Protein AF-A0A376UFN3-F1 (afdb_monomer_lite)

Sequence (82 aa):
MKNDVISPEFDENGRPLRRIRSFVRRQGRLTKGQEHALENYWPVMGVEFSEDMLDFPALFGREAPVTLEIGFGMGGVAGGNG

Radius of gyration: 20.21 Å; chains: 1; bounding box: 49×44×37 Å

Foldseek 3Di:
DPPPPDDFDADPVRHTDDDDDDDDPP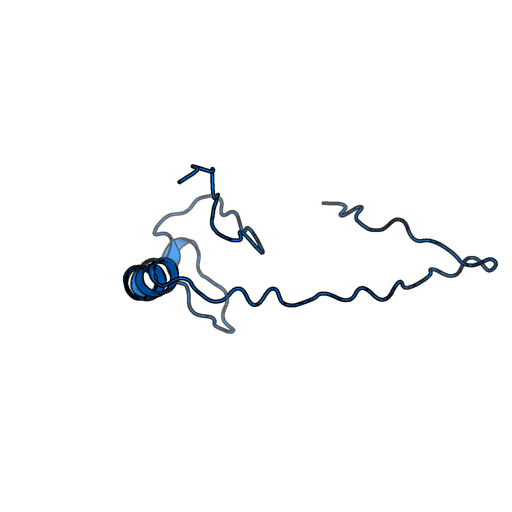PDPDDPVNVVCCVPCCVPPNDDDDPDDDDPCVNVVHDDDDDDDDCCDPVDPPDDDD

Organism: Escherichia coli (NCBI:txid562)

pLDDT: mean 77.73, std 20.11, range [33.28, 98.19]

Structure (mmCIF, N/CA/C/O backbone):
data_AF-A0A376UFN3-F1
#
_entry.id   AF-A0A376UFN3-F1
#
loop_
_atom_site.group_PDB
_atom_site.id
_atom_site.type_symbol
_atom_site.label_atom_id
_atom_site.label_alt_id
_atom_site.label_comp_id
_atom_site.label_asym_id
_atom_site.label_entity_id
_atom_site.label_seq_id
_atom_site.pdbx_PDB_ins_code
_atom_site.Cartn_x
_atom_site.Cartn_y
_atom_site.Cartn_z
_atom_site.occupancy
_atom_site.B_iso_or_equiv
_atom_site.auth_seq_id
_atom_site.auth_comp_id
_atom_site.auth_asym_id
_atom_site.auth_atom_id
_atom_site.pdbx_PDB_model_num
ATOM 1 N N . MET A 1 1 ? 4.321 -14.510 -18.030 1.00 36.88 1 MET A N 1
ATOM 2 C CA . MET A 1 1 ? 4.722 -13.313 -18.800 1.00 36.88 1 MET A CA 1
ATOM 3 C C . MET A 1 1 ? 6.216 -13.392 -19.061 1.00 36.88 1 MET A C 1
ATOM 5 O O . MET A 1 1 ? 6.978 -13.469 -18.106 1.00 36.88 1 MET A O 1
ATOM 9 N N . LYS A 1 2 ? 6.629 -13.475 -20.331 1.00 33.28 2 LYS A N 1
ATOM 10 C CA . LYS A 1 2 ? 8.043 -13.379 -20.713 1.00 33.28 2 LYS A CA 1
ATOM 11 C C . LYS A 1 2 ? 8.450 -11.913 -20.563 1.00 33.28 2 LYS A C 1
ATOM 13 O O . LYS A 1 2 ? 7.986 -11.072 -21.324 1.00 33.28 2 LYS A O 1
ATOM 18 N N . ASN A 1 3 ? 9.221 -11.604 -19.526 1.00 39.78 3 ASN A N 1
ATOM 19 C CA . ASN A 1 3 ? 9.816 -10.284 -19.343 1.00 39.78 3 ASN A CA 1
ATOM 20 C C . ASN A 1 3 ? 11.041 -10.175 -20.261 1.00 39.78 3 ASN A C 1
ATOM 22 O O . ASN A 1 3 ? 12.165 -10.389 -19.810 1.00 39.78 3 ASN A O 1
ATOM 26 N N . ASP A 1 4 ? 10.833 -9.842 -21.536 1.00 49.59 4 ASP A N 1
ATOM 27 C CA . ASP A 1 4 ? 11.914 -9.552 -22.494 1.00 49.59 4 ASP A CA 1
ATOM 28 C C . ASP A 1 4 ? 12.534 -8.163 -22.233 1.00 49.59 4 ASP A C 1
ATOM 30 O O . ASP A 1 4 ? 12.584 -7.290 -23.093 1.00 49.59 4 ASP A O 1
ATOM 34 N N . VAL A 1 5 ? 13.017 -7.928 -21.008 1.00 53.25 5 VAL A N 1
ATOM 35 C CA . VAL A 1 5 ? 13.729 -6.689 -20.620 1.00 53.25 5 VAL A CA 1
ATOM 36 C C . VAL A 1 5 ? 15.257 -6.858 -20.765 1.00 53.25 5 VAL A C 1
ATOM 38 O O . VAL A 1 5 ? 16.052 -5.997 -20.366 1.00 53.25 5 VAL A O 1
ATOM 41 N N . ILE A 1 6 ? 15.705 -8.003 -21.291 1.00 55.19 6 ILE A N 1
ATOM 42 C CA . ILE A 1 6 ? 17.115 -8.392 -21.351 1.00 55.19 6 ILE A CA 1
ATOM 43 C C . ILE A 1 6 ? 17.377 -9.167 -22.646 1.00 55.19 6 ILE A C 1
ATOM 45 O O . ILE A 1 6 ? 17.168 -10.374 -22.693 1.00 55.19 6 ILE A O 1
ATOM 49 N N . SER A 1 7 ? 17.897 -8.493 -23.670 1.00 60.53 7 SER A N 1
ATOM 50 C CA . SER A 1 7 ? 18.688 -9.184 -24.691 1.00 60.53 7 SER A CA 1
ATOM 51 C C . SER A 1 7 ? 20.080 -9.430 -24.096 1.00 60.53 7 SER A C 1
ATOM 53 O O . SER A 1 7 ? 20.740 -8.458 -23.718 1.00 60.53 7 SER A O 1
ATOM 55 N N . PRO A 1 8 ? 20.522 -10.686 -23.916 1.00 65.56 8 PRO A N 1
ATOM 56 C CA . PRO A 1 8 ? 21.867 -10.967 -23.441 1.00 65.56 8 PRO A CA 1
ATOM 57 C C . PRO A 1 8 ? 22.879 -10.613 -24.536 1.00 65.56 8 PRO A C 1
ATOM 59 O O . PRO A 1 8 ? 22.813 -11.133 -25.647 1.00 65.56 8 PRO A O 1
ATOM 62 N N . GLU A 1 9 ? 23.805 -9.713 -24.217 1.00 70.94 9 GLU A N 1
ATOM 63 C CA . GLU A 1 9 ? 25.015 -9.501 -25.009 1.00 70.94 9 GLU A CA 1
ATOM 64 C C . GLU A 1 9 ? 26.047 -10.550 -24.584 1.00 70.94 9 GLU A C 1
ATOM 66 O O . GLU A 1 9 ? 26.188 -10.841 -23.392 1.00 70.94 9 GLU A O 1
ATOM 71 N N . PHE A 1 10 ? 26.740 -11.144 -25.551 1.00 79.38 10 PHE A N 1
ATOM 72 C CA . PHE A 1 10 ? 27.738 -12.183 -25.315 1.00 79.38 10 PHE A 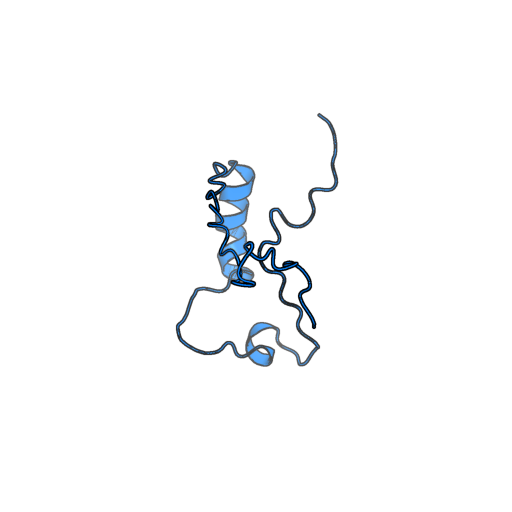CA 1
ATOM 73 C C . PHE A 1 10 ? 29.132 -11.647 -25.640 1.00 79.38 10 PHE A C 1
ATOM 75 O O . PHE A 1 10 ? 29.281 -10.835 -26.554 1.00 79.38 10 PHE A O 1
ATOM 82 N N . ASP A 1 11 ? 30.146 -12.091 -24.899 1.00 78.62 11 ASP A N 1
ATOM 83 C CA . ASP A 1 11 ? 31.536 -11.863 -25.293 1.00 78.62 11 ASP A CA 1
ATOM 84 C C . ASP A 1 11 ? 31.916 -12.712 -26.524 1.00 78.62 11 ASP A C 1
ATOM 86 O O . ASP A 1 11 ? 31.149 -13.556 -26.993 1.00 78.62 11 ASP A O 1
ATOM 90 N N . GLU A 1 12 ? 33.123 -12.504 -27.052 1.00 80.12 12 GLU A N 1
ATOM 91 C CA . GLU A 1 12 ? 33.675 -13.259 -28.191 1.00 80.12 12 GLU A CA 1
ATOM 92 C C . GLU A 1 12 ? 33.743 -14.784 -27.964 1.00 80.12 12 GLU A C 1
ATOM 94 O O . GLU A 1 12 ? 33.837 -15.551 -28.919 1.00 80.12 12 GLU A O 1
ATOM 99 N N . ASN A 1 13 ? 33.639 -15.229 -26.707 1.00 82.44 13 ASN A N 1
ATOM 100 C CA . ASN A 1 13 ? 33.631 -16.630 -26.296 1.00 82.44 13 ASN A CA 1
ATOM 101 C C . ASN A 1 13 ? 32.210 -17.147 -25.995 1.00 82.44 13 ASN A C 1
ATOM 103 O O . ASN A 1 13 ? 32.057 -18.239 -25.442 1.00 82.44 13 ASN A O 1
ATOM 107 N N . GLY A 1 14 ? 31.166 -16.375 -26.321 1.00 77.88 14 GLY A N 1
ATOM 108 C CA . GLY A 1 14 ? 29.769 -16.755 -26.117 1.00 77.88 14 GLY A CA 1
ATOM 109 C C . GLY A 1 14 ? 29.320 -16.721 -24.655 1.00 77.88 14 GLY A C 1
ATOM 110 O O . GLY A 1 14 ? 28.332 -17.369 -24.306 1.00 77.88 14 GLY A O 1
ATOM 111 N N . ARG A 1 15 ? 30.021 -15.998 -23.772 1.00 81.25 15 ARG A N 1
ATOM 112 C CA . ARG A 1 15 ? 29.649 -15.877 -22.355 1.00 81.25 15 ARG A CA 1
ATOM 113 C C . ARG A 1 15 ? 28.744 -14.663 -22.147 1.00 81.25 15 ARG A C 1
ATOM 115 O O . ARG A 1 15 ? 29.052 -13.586 -22.654 1.00 81.25 15 ARG A O 1
ATOM 122 N N . PRO A 1 16 ? 27.643 -14.794 -21.388 1.00 76.25 16 PRO A N 1
ATOM 123 C CA . PRO A 1 16 ? 26.711 -13.696 -21.171 1.00 76.25 16 PRO A CA 1
ATOM 124 C C . PRO A 1 16 ? 27.355 -12.578 -20.340 1.00 76.25 16 PRO A C 1
ATOM 126 O O . PRO A 1 16 ? 27.822 -12.800 -19.219 1.00 76.25 16 PRO A O 1
ATOM 129 N N . LEU A 1 17 ? 27.330 -11.354 -20.864 1.00 76.69 17 LEU A N 1
ATOM 130 C CA . LEU A 1 17 ? 27.811 -10.163 -20.175 1.00 76.69 17 LEU A CA 1
ATOM 131 C C . LEU A 1 17 ? 26.799 -9.740 -19.101 1.00 76.69 17 LEU A C 1
ATOM 133 O O . LEU A 1 17 ? 25.711 -9.231 -19.386 1.00 76.69 17 LEU A O 1
ATOM 137 N N . ARG A 1 18 ? 27.153 -9.911 -17.820 1.00 68.06 18 ARG A N 1
ATOM 138 C CA . ARG A 1 18 ? 26.347 -9.393 -16.704 1.00 68.06 18 ARG A CA 1
ATOM 139 C C . ARG A 1 18 ? 26.576 -7.889 -16.567 1.00 68.06 18 ARG A C 1
ATOM 141 O O . ARG A 1 18 ? 27.470 -7.448 -15.849 1.00 68.06 18 ARG A O 1
ATOM 148 N N . ARG A 1 19 ? 25.729 -7.080 -17.206 1.00 68.88 19 ARG A N 1
ATOM 149 C CA . ARG A 1 19 ? 25.757 -5.626 -17.004 1.00 68.88 19 ARG A CA 1
ATOM 150 C C . ARG A 1 19 ? 25.336 -5.289 -15.570 1.00 68.88 19 ARG A C 1
ATOM 152 O O . ARG A 1 19 ? 24.210 -5.587 -15.166 1.00 68.88 19 ARG A O 1
ATOM 159 N N . ILE A 1 20 ? 26.225 -4.659 -14.800 1.00 68.50 20 ILE A N 1
ATOM 160 C CA . ILE A 1 20 ? 25.882 -4.102 -13.485 1.00 68.50 20 ILE A CA 1
ATOM 161 C C . ILE A 1 20 ? 24.854 -2.986 -13.710 1.00 68.50 20 ILE A C 1
ATOM 163 O O . ILE A 1 20 ? 25.110 -2.035 -14.446 1.00 68.50 20 ILE A O 1
ATOM 167 N N . ARG A 1 21 ? 23.663 -3.126 -13.118 1.00 62.03 21 ARG A N 1
ATOM 168 C CA . ARG A 1 21 ? 22.599 -2.115 -13.169 1.00 62.03 21 ARG A CA 1
ATOM 169 C C . ARG A 1 21 ? 22.563 -1.384 -11.831 1.00 62.03 21 ARG A C 1
ATOM 171 O O . ARG A 1 21 ? 22.227 -1.986 -10.816 1.00 62.03 21 ARG A O 1
ATOM 178 N N . SER A 1 22 ? 22.906 -0.101 -11.839 1.00 59.06 22 SER A N 1
ATOM 179 C CA . SER A 1 22 ? 22.779 0.766 -10.667 1.00 59.06 22 SER A CA 1
ATOM 180 C C . SER A 1 22 ? 21.368 1.349 -10.619 1.00 59.06 22 SER A C 1
ATOM 182 O O . SER A 1 22 ? 20.960 2.058 -11.537 1.00 59.06 22 SER A O 1
ATOM 184 N N . PHE A 1 23 ? 20.621 1.058 -9.555 1.00 64.12 23 PHE A N 1
ATOM 185 C CA . PHE A 1 23 ? 19.339 1.699 -9.267 1.00 64.12 23 PHE A CA 1
ATOM 186 C C . PHE A 1 23 ? 19.567 2.798 -8.231 1.00 64.12 23 PHE A C 1
ATOM 188 O O . PHE A 1 23 ? 20.115 2.545 -7.160 1.00 64.12 23 PHE A O 1
ATOM 195 N N . VAL A 1 24 ? 19.163 4.025 -8.553 1.00 56.94 24 VAL A N 1
ATOM 196 C CA . VAL A 1 24 ? 19.244 5.162 -7.629 1.00 56.94 24 VAL A CA 1
ATOM 197 C C . VAL A 1 24 ? 17.903 5.301 -6.915 1.00 56.94 24 VAL A C 1
ATOM 199 O O . VAL A 1 24 ? 16.853 5.314 -7.560 1.00 56.94 24 VAL A O 1
ATOM 202 N N . ARG A 1 25 ? 17.921 5.435 -5.584 1.00 59.16 25 ARG A N 1
ATOM 203 C CA . ARG A 1 25 ? 16.722 5.795 -4.816 1.00 59.16 25 ARG A CA 1
ATOM 204 C C . ARG A 1 25 ? 16.317 7.217 -5.205 1.00 59.16 25 ARG A C 1
ATOM 206 O O . ARG A 1 25 ? 17.052 8.160 -4.926 1.00 59.16 25 ARG A O 1
ATOM 213 N N . ARG A 1 26 ? 15.143 7.395 -5.814 1.00 61.34 26 ARG A N 1
ATOM 214 C CA . ARG A 1 26 ? 14.531 8.725 -5.954 1.00 61.34 26 ARG A CA 1
ATOM 215 C C . ARG A 1 26 ? 13.953 9.131 -4.597 1.00 61.34 26 ARG A C 1
ATOM 217 O O . ARG A 1 26 ? 12.765 8.961 -4.360 1.00 61.34 26 ARG A O 1
ATOM 224 N N . GLN A 1 27 ? 14.790 9.619 -3.682 1.00 54.47 27 GLN A N 1
ATOM 225 C CA . GLN A 1 27 ? 14.298 10.319 -2.492 1.00 54.47 27 GLN A CA 1
ATOM 226 C C . GLN A 1 27 ? 13.757 11.687 -2.926 1.00 54.47 27 GLN A C 1
ATOM 228 O O . GLN A 1 27 ? 14.455 12.695 -2.883 1.00 54.47 27 GLN A O 1
ATOM 233 N N . GLY A 1 28 ? 12.513 11.712 -3.403 1.00 64.25 28 GLY A N 1
ATOM 234 C CA . GLY A 1 28 ? 11.744 12.949 -3.462 1.00 64.25 28 GLY A CA 1
ATOM 235 C C . GLY A 1 28 ? 11.404 13.371 -2.036 1.00 64.25 28 GLY A C 1
ATOM 236 O O . GLY A 1 28 ? 10.964 12.545 -1.238 1.00 64.25 28 GLY A O 1
ATOM 237 N N . ARG A 1 29 ? 11.639 14.639 -1.692 1.00 73.50 29 ARG A N 1
ATOM 238 C CA . ARG A 1 29 ? 11.160 15.199 -0.425 1.00 73.50 29 ARG A CA 1
ATOM 239 C C . ARG A 1 29 ? 9.632 15.247 -0.489 1.00 73.50 29 ARG A C 1
ATOM 241 O O . ARG A 1 29 ? 9.101 15.732 -1.487 1.00 73.50 29 ARG A O 1
ATOM 248 N N . LEU A 1 30 ? 8.952 14.742 0.542 1.00 79.56 30 LEU A N 1
ATOM 249 C CA . LEU A 1 30 ? 7.497 14.851 0.621 1.00 79.56 30 LEU A CA 1
ATOM 250 C C . LEU A 1 30 ? 7.107 16.331 0.577 1.00 79.56 30 LEU A C 1
ATOM 252 O O . LEU A 1 30 ? 7.692 17.164 1.276 1.00 79.56 30 LEU A O 1
ATOM 256 N N . THR A 1 31 ? 6.144 16.668 -0.274 1.00 85.88 31 THR A N 1
ATOM 257 C CA . THR A 1 31 ? 5.488 17.974 -0.200 1.00 85.88 31 THR A CA 1
ATOM 258 C C . THR A 1 31 ? 4.574 17.994 1.025 1.00 85.88 31 THR A C 1
ATOM 260 O O . THR A 1 31 ? 4.094 16.948 1.458 1.00 85.88 31 THR A O 1
ATOM 263 N N . LYS A 1 32 ? 4.263 19.180 1.565 1.00 86.94 32 LYS A N 1
ATOM 264 C CA . LYS A 1 32 ? 3.324 19.304 2.699 1.00 86.94 32 LYS A CA 1
ATOM 265 C C . LYS A 1 32 ? 1.966 18.646 2.423 1.00 86.94 32 LYS A C 1
ATOM 267 O O . LYS A 1 32 ? 1.358 18.084 3.322 1.00 86.94 32 LYS A O 1
ATOM 272 N N . GLY A 1 33 ? 1.496 18.706 1.173 1.00 86.81 33 GLY A N 1
ATOM 273 C CA . GLY A 1 33 ? 0.247 18.057 0.772 1.00 86.81 33 GLY A CA 1
ATOM 274 C C . GLY A 1 33 ? 0.332 16.531 0.821 1.00 86.81 33 GLY A C 1
ATOM 275 O O . GLY A 1 33 ? -0.618 15.886 1.245 1.00 86.81 33 GLY A O 1
ATOM 276 N N . GLN A 1 34 ? 1.475 15.953 0.437 1.00 87.19 34 GLN A N 1
ATOM 277 C CA . GLN A 1 34 ? 1.700 14.506 0.526 1.00 8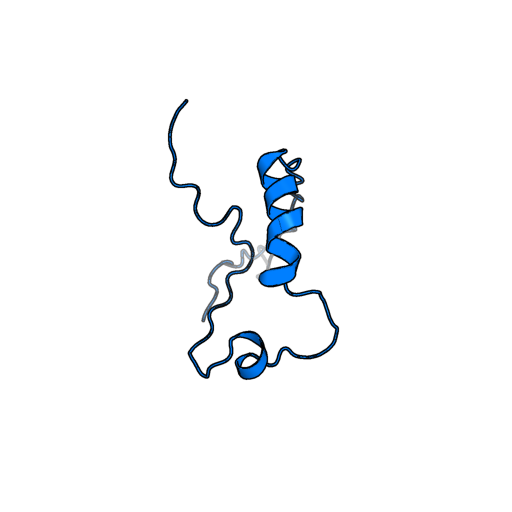7.19 34 GLN A CA 1
ATOM 278 C C . GLN A 1 34 ? 1.827 14.042 1.976 1.00 87.19 34 GLN A C 1
ATOM 280 O O . GLN A 1 34 ? 1.278 13.006 2.325 1.00 87.19 34 GLN A O 1
ATOM 285 N N . GLU A 1 35 ? 2.521 14.811 2.814 1.00 89.31 35 GLU A N 1
ATOM 286 C CA . GLU A 1 35 ? 2.632 14.544 4.251 1.00 89.31 35 GLU A CA 1
ATOM 287 C C . GLU A 1 35 ? 1.250 14.536 4.916 1.00 89.31 35 GLU A C 1
ATOM 289 O O . GLU A 1 35 ? 0.868 13.542 5.523 1.00 89.31 35 GLU A O 1
ATOM 294 N N . HIS A 1 36 ? 0.439 15.569 4.676 1.00 92.06 36 HIS A N 1
ATOM 295 C CA . HIS A 1 36 ? -0.923 15.633 5.205 1.00 92.06 36 HIS A CA 1
ATOM 296 C C . HIS A 1 36 ? -1.832 14.510 4.676 1.00 92.06 36 HIS A C 1
ATOM 298 O O . HIS A 1 36 ? -2.662 13.967 5.403 1.00 92.06 36 HIS A O 1
ATOM 304 N N . ALA A 1 37 ? -1.685 14.137 3.400 1.00 90.62 37 ALA A N 1
ATOM 305 C CA . ALA A 1 37 ? -2.423 13.014 2.832 1.00 90.62 37 ALA A CA 1
ATOM 306 C C . ALA A 1 37 ? -2.037 11.689 3.506 1.00 90.62 37 ALA A C 1
ATOM 308 O O . ALA A 1 37 ? -2.915 10.885 3.805 1.00 90.62 37 ALA A O 1
ATOM 309 N N . LEU A 1 38 ? -0.747 11.473 3.780 1.00 90.69 38 LEU A N 1
ATOM 310 C CA . LEU A 1 38 ? -0.294 10.304 4.528 1.00 90.69 38 LEU A CA 1
ATOM 311 C C . LEU A 1 38 ? -0.896 10.298 5.936 1.00 90.69 38 LEU A C 1
ATOM 313 O O . LEU A 1 38 ? -1.510 9.309 6.312 1.00 90.69 38 LEU A O 1
ATOM 317 N N . GLU A 1 39 ? -0.811 11.403 6.675 1.00 93.69 39 GLU A N 1
ATOM 318 C CA . GLU A 1 39 ? -1.359 11.499 8.036 1.00 93.69 39 GLU A CA 1
ATOM 319 C C . GLU A 1 39 ? -2.853 11.151 8.105 1.00 93.69 39 GLU A C 1
ATOM 321 O O . GLU A 1 39 ? -3.279 10.398 8.979 1.00 93.69 39 GLU A O 1
ATOM 326 N N . ASN A 1 40 ? -3.652 11.667 7.169 1.00 95.75 40 ASN A N 1
ATOM 327 C CA . ASN A 1 40 ? -5.105 11.508 7.221 1.00 95.75 40 ASN A CA 1
ATOM 328 C C . ASN A 1 40 ? -5.607 10.195 6.621 1.00 95.75 40 ASN A C 1
ATOM 330 O O . ASN A 1 40 ? -6.621 9.662 7.071 1.00 95.75 40 ASN A O 1
ATOM 334 N N . TYR A 1 41 ? -4.960 9.705 5.562 1.00 95.62 41 TYR A N 1
ATOM 335 C CA . TYR A 1 41 ? -5.504 8.613 4.756 1.00 95.62 41 TYR A CA 1
ATOM 336 C C . TYR A 1 41 ? -4.794 7.281 4.964 1.00 95.62 41 TYR A C 1
ATOM 338 O O . TYR A 1 41 ? -5.402 6.235 4.723 1.00 95.62 41 TYR A O 1
ATOM 346 N N . TRP A 1 42 ? -3.550 7.290 5.450 1.00 95.19 42 TRP A N 1
ATOM 347 C CA . TRP A 1 42 ? -2.840 6.059 5.788 1.00 95.19 42 TRP A CA 1
ATOM 348 C C . TRP A 1 42 ? -3.603 5.175 6.788 1.00 95.19 42 TRP A C 1
ATOM 350 O O . TRP A 1 42 ? -3.693 3.980 6.529 1.00 95.19 42 TRP A O 1
ATOM 360 N N . PRO A 1 43 ? -4.262 5.703 7.843 1.00 95.94 43 PRO A N 1
ATOM 361 C CA . PRO A 1 43 ? -4.995 4.860 8.793 1.00 95.94 43 PRO A CA 1
ATOM 362 C C . PRO A 1 43 ? -6.171 4.075 8.194 1.00 95.94 43 PRO A C 1
ATOM 364 O O . PRO A 1 43 ? -6.638 3.122 8.809 1.00 95.94 43 PRO A O 1
ATOM 367 N N . VAL A 1 44 ? -6.687 4.494 7.032 1.00 95.56 44 VAL A N 1
ATOM 368 C CA . VAL A 1 44 ? -7.883 3.898 6.411 1.00 95.56 44 VAL A CA 1
ATOM 369 C C . VAL A 1 44 ? -7.539 3.100 5.153 1.00 95.56 44 VAL A C 1
ATOM 371 O O . VAL A 1 44 ? -8.204 2.113 4.858 1.00 95.56 44 VAL A O 1
ATOM 374 N N . MET A 1 45 ? -6.524 3.525 4.395 1.00 94.88 45 MET A N 1
ATOM 375 C CA . MET A 1 45 ? -6.15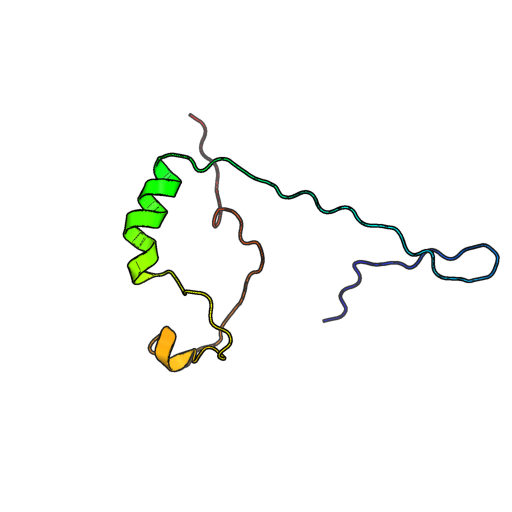7 2.915 3.108 1.00 94.88 45 MET A CA 1
ATOM 376 C C . MET A 1 45 ? -4.766 2.270 3.101 1.00 94.88 45 MET A C 1
ATOM 378 O O . MET A 1 45 ? -4.446 1.524 2.177 1.00 94.88 45 MET A O 1
ATOM 382 N N . GLY A 1 46 ? -3.924 2.584 4.085 1.00 94.75 46 GLY A N 1
ATOM 383 C CA . GLY A 1 46 ? -2.588 2.021 4.222 1.00 94.75 46 GLY A CA 1
ATOM 384 C C . GLY A 1 46 ? -2.639 0.573 4.692 1.00 94.75 46 GLY A C 1
ATOM 385 O O . GLY A 1 46 ? -3.503 0.180 5.473 1.00 94.75 46 GLY A O 1
ATOM 386 N N . VAL A 1 47 ? -1.685 -0.219 4.214 1.00 96.00 47 VAL A N 1
ATOM 387 C CA . VAL A 1 47 ? -1.461 -1.583 4.689 1.00 96.00 47 VAL A CA 1
ATOM 388 C C . VAL A 1 47 ? -0.048 -1.630 5.240 1.00 96.00 47 VAL A C 1
ATOM 390 O O . VAL A 1 47 ? 0.916 -1.407 4.504 1.00 96.00 47 VAL A O 1
ATOM 393 N N . GLU A 1 48 ? 0.061 -1.879 6.542 1.00 95.94 48 GLU A N 1
ATOM 394 C CA . GLU A 1 48 ? 1.350 -2.037 7.204 1.00 95.94 48 GLU A CA 1
ATOM 395 C C . GLU A 1 48 ? 2.056 -3.303 6.725 1.00 95.94 48 GLU A C 1
ATOM 397 O O . GLU A 1 48 ? 1.434 -4.305 6.364 1.00 95.94 48 GLU A O 1
ATOM 402 N N . PHE A 1 49 ? 3.383 -3.257 6.735 1.00 95.31 49 PHE A N 1
ATOM 403 C CA . PHE A 1 49 ? 4.180 -4.426 6.404 1.00 95.31 49 PHE A CA 1
ATOM 404 C C . PHE A 1 49 ? 4.053 -5.501 7.496 1.00 95.31 49 PHE A C 1
ATOM 406 O O . PHE A 1 49 ? 4.182 -5.208 8.684 1.00 95.31 49 PHE A O 1
ATOM 413 N N . SER A 1 50 ? 3.869 -6.751 7.071 1.00 95.94 50 SER A N 1
ATOM 414 C CA . SER A 1 50 ? 3.949 -7.949 7.908 1.00 95.94 50 SER A CA 1
ATOM 415 C C . SER A 1 50 ? 4.700 -9.053 7.158 1.00 95.94 50 SER A C 1
ATOM 417 O O . SER A 1 50 ? 4.765 -9.043 5.927 1.00 95.94 50 SER A O 1
ATOM 419 N N . GLU A 1 51 ? 5.261 -10.007 7.901 1.00 96.81 51 GLU A N 1
ATOM 420 C CA . GLU A 1 51 ? 5.821 -11.246 7.343 1.00 96.81 51 GLU A CA 1
ATOM 421 C C . GLU A 1 51 ? 4.725 -12.246 6.925 1.00 96.81 51 GLU A C 1
ATOM 423 O O . GLU A 1 51 ? 4.994 -13.180 6.169 1.00 96.81 51 GLU A O 1
ATOM 428 N N . ASP A 1 52 ? 3.487 -12.030 7.376 1.00 96.75 52 ASP A N 1
ATOM 429 C CA . ASP A 1 52 ? 2.335 -12.867 7.048 1.00 96.75 52 ASP A CA 1
ATOM 430 C C . ASP A 1 52 ? 1.766 -12.578 5.648 1.00 96.75 52 ASP A C 1
ATOM 432 O O . ASP A 1 52 ? 1.858 -11.472 5.108 1.00 96.75 52 ASP A O 1
ATOM 436 N N . MET A 1 53 ? 1.106 -13.581 5.061 1.00 96.88 53 MET A N 1
ATOM 437 C CA . MET A 1 53 ? 0.353 -13.401 3.817 1.00 96.88 53 MET A CA 1
ATOM 438 C C . MET A 1 53 ? -0.899 -12.541 4.033 1.00 96.88 53 MET A C 1
ATOM 440 O O . MET A 1 53 ? -1.649 -12.749 4.984 1.00 96.88 53 MET A O 1
ATOM 444 N N . LEU A 1 54 ? -1.176 -11.635 3.089 1.00 96.62 54 LEU A N 1
ATOM 445 C CA . LEU A 1 54 ? -2.408 -10.845 3.081 1.00 96.62 54 LEU A CA 1
ATOM 446 C C . LEU A 1 54 ? -3.636 -11.700 2.738 1.00 96.62 54 LEU A C 1
ATOM 448 O O . LEU A 1 54 ? -3.655 -12.409 1.730 1.00 96.62 54 LEU A O 1
ATOM 452 N N . ASP A 1 55 ? -4.690 -11.543 3.536 1.00 97.00 55 ASP A N 1
ATOM 453 C CA . ASP A 1 55 ? -6.042 -12.020 3.240 1.00 97.00 55 ASP A CA 1
ATOM 454 C C . ASP A 1 55 ? -6.812 -10.928 2.471 1.00 97.00 55 ASP A C 1
ATOM 456 O O . ASP A 1 55 ? -7.281 -9.943 3.046 1.00 97.00 55 ASP A O 1
ATOM 460 N N . PHE A 1 56 ? -6.905 -11.070 1.144 1.00 97.56 56 PHE A N 1
ATOM 461 C CA . PHE A 1 56 ? -7.549 -10.070 0.284 1.00 97.56 56 PHE A CA 1
ATOM 462 C C . PHE A 1 56 ? -9.065 -9.939 0.497 1.00 97.56 56 PHE A C 1
ATOM 464 O O . PHE A 1 56 ? -9.529 -8.799 0.555 1.00 97.56 56 PHE A O 1
ATOM 471 N N . PRO A 1 57 ? -9.855 -11.027 0.615 1.00 97.81 57 PRO A N 1
ATOM 472 C CA . PRO A 1 57 ? -11.265 -10.916 0.980 1.00 97.81 57 PRO A CA 1
ATOM 473 C C . PRO A 1 57 ? -11.495 -10.158 2.286 1.00 97.81 57 PRO A C 1
ATOM 475 O O . PRO A 1 57 ? -12.371 -9.294 2.325 1.00 97.81 57 PRO A O 1
ATOM 478 N N . ALA A 1 58 ? -10.696 -10.423 3.325 1.00 97.19 58 ALA A N 1
ATOM 479 C CA . ALA A 1 58 ? -10.800 -9.693 4.587 1.00 97.19 58 ALA A CA 1
ATOM 480 C C . ALA A 1 58 ? -10.416 -8.213 4.429 1.00 97.19 58 ALA A C 1
ATOM 482 O O . ALA A 1 58 ? -11.119 -7.339 4.933 1.00 97.19 58 ALA A O 1
ATOM 483 N N . LEU A 1 59 ? -9.342 -7.925 3.684 1.00 96.75 59 LEU A N 1
ATOM 484 C CA . LEU A 1 59 ? -8.857 -6.563 3.453 1.00 96.75 59 LEU A CA 1
ATOM 485 C C . LEU A 1 59 ? -9.838 -5.710 2.631 1.00 96.75 59 LEU A C 1
ATOM 487 O O . LEU A 1 59 ? -10.070 -4.549 2.954 1.00 96.75 59 LEU A O 1
ATOM 491 N N . PHE A 1 60 ? -10.405 -6.266 1.557 1.00 96.69 60 PHE A N 1
ATOM 492 C CA . PHE A 1 60 ? -11.278 -5.533 0.631 1.00 96.69 60 PHE A CA 1
ATOM 493 C C . PHE A 1 60 ? -12.777 -5.701 0.917 1.00 96.69 60 PHE A C 1
ATOM 495 O O . PHE A 1 60 ? -13.594 -5.044 0.268 1.00 96.69 60 PHE A O 1
ATOM 502 N N . GLY A 1 61 ? -13.159 -6.591 1.837 1.00 97.62 61 GLY A N 1
ATOM 503 C CA . GLY A 1 61 ? -14.553 -6.885 2.182 1.00 97.62 61 GLY A CA 1
ATOM 504 C C . GLY A 1 61 ? -15.354 -7.584 1.075 1.00 97.62 61 GLY A C 1
ATOM 505 O O . GLY A 1 61 ? -16.584 -7.573 1.112 1.00 97.62 61 GLY A O 1
ATOM 506 N N . ARG A 1 62 ? -14.686 -8.147 0.058 1.00 97.94 62 ARG A N 1
ATOM 507 C CA . ARG A 1 62 ? -15.316 -8.871 -1.058 1.00 97.94 62 ARG A CA 1
ATOM 508 C C . ARG A 1 62 ? -14.331 -9.783 -1.781 1.00 97.94 62 ARG A C 1
ATOM 510 O O . ARG A 1 62 ? -13.129 -9.529 -1.789 1.00 97.94 62 ARG A O 1
ATOM 517 N N . GLU A 1 63 ? -14.863 -10.762 -2.505 1.00 98.19 63 GLU A N 1
ATOM 518 C CA . GLU A 1 63 ? -14.102 -11.547 -3.478 1.00 98.19 63 GLU A CA 1
ATOM 519 C C . GLU A 1 63 ? -14.165 -10.888 -4.862 1.00 98.19 63 GLU A C 1
ATOM 521 O O . GLU A 1 63 ? -15.234 -10.725 -5.454 1.00 98.19 63 GLU A O 1
ATOM 526 N N . ALA A 1 64 ? -13.010 -10.467 -5.375 1.00 97.38 64 ALA A N 1
ATOM 527 C CA . ALA A 1 64 ? -12.865 -9.868 -6.698 1.00 97.38 64 ALA A CA 1
ATOM 528 C C . ALA A 1 64 ? -11.423 -10.051 -7.209 1.00 97.38 64 ALA A C 1
ATOM 530 O O . ALA A 1 64 ? -10.517 -10.251 -6.399 1.00 97.38 64 ALA A O 1
ATOM 531 N N . PRO A 1 65 ? -11.171 -9.955 -8.529 1.00 98.00 65 PRO A N 1
ATOM 532 C CA . PRO A 1 65 ? -9.808 -9.922 -9.058 1.00 98.00 65 PRO A CA 1
ATOM 533 C C . PRO A 1 65 ? -8.987 -8.777 -8.444 1.00 98.00 65 PRO A C 1
ATOM 535 O O . PRO A 1 65 ? -9.472 -7.648 -8.350 1.00 98.00 65 PRO A 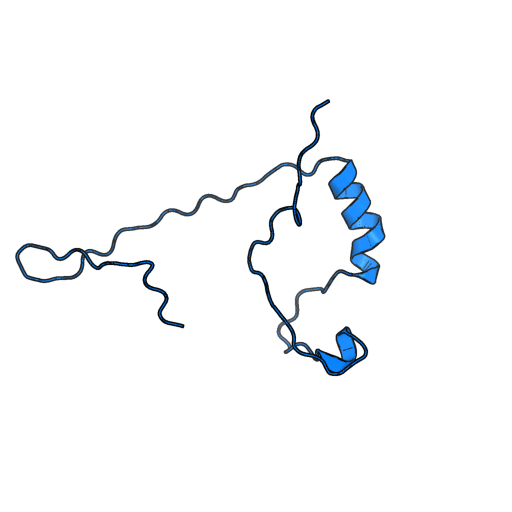O 1
ATOM 538 N N . VAL A 1 66 ? -7.740 -9.066 -8.062 1.00 97.44 66 VAL A N 1
ATOM 539 C CA . VAL A 1 66 ? -6.814 -8.110 -7.433 1.00 97.44 66 VAL A CA 1
ATOM 540 C C . VAL A 1 66 ? -5.657 -7.808 -8.383 1.00 97.44 66 VAL A C 1
ATOM 542 O O . VAL A 1 66 ? -5.040 -8.722 -8.931 1.00 97.44 66 VAL A O 1
ATOM 545 N N . THR A 1 67 ? -5.340 -6.523 -8.544 1.00 96.50 67 THR A N 1
ATOM 546 C CA . THR A 1 67 ? -4.203 -6.043 -9.341 1.00 96.50 67 THR A CA 1
ATOM 547 C C . THR A 1 67 ? -3.179 -5.387 -8.424 1.00 96.50 67 THR A C 1
ATOM 549 O O . THR A 1 67 ? -3.535 -4.528 -7.621 1.00 96.50 67 THR A O 1
ATOM 552 N N . LEU A 1 68 ? -1.906 -5.762 -8.570 1.00 94.50 68 LEU A N 1
ATOM 553 C CA . LEU A 1 68 ? -0.779 -5.147 -7.869 1.00 94.50 68 LEU A CA 1
ATOM 554 C C . LEU A 1 68 ? 0.057 -4.323 -8.851 1.00 94.50 68 LEU A C 1
ATOM 556 O O . LEU A 1 68 ? 0.572 -4.859 -9.831 1.00 94.50 68 LEU A O 1
ATOM 560 N N . GLU A 1 69 ? 0.245 -3.043 -8.546 1.00 92.00 69 GLU A N 1
ATOM 561 C CA . GLU A 1 69 ? 1.153 -2.160 -9.275 1.00 92.00 69 GLU A CA 1
ATOM 562 C C . GLU A 1 69 ? 2.369 -1.819 -8.405 1.00 92.00 69 GLU A C 1
ATOM 564 O O . GLU A 1 69 ? 2.261 -1.151 -7.376 1.00 92.00 69 GLU A O 1
ATOM 569 N N . ILE A 1 70 ? 3.551 -2.283 -8.815 1.00 88.56 70 ILE A N 1
ATOM 570 C CA . ILE A 1 70 ? 4.804 -1.992 -8.113 1.00 88.56 70 ILE A CA 1
ATOM 571 C C . ILE A 1 70 ? 5.381 -0.687 -8.660 1.00 88.56 70 ILE A C 1
ATOM 573 O O . ILE A 1 70 ? 5.723 -0.598 -9.836 1.00 88.56 70 ILE A O 1
ATOM 577 N N . GLY A 1 71 ? 5.548 0.306 -7.785 1.00 83.88 71 GLY A N 1
ATOM 578 C CA . GLY A 1 71 ? 6.108 1.603 -8.165 1.00 83.88 71 GLY A CA 1
ATOM 579 C C . GLY A 1 71 ? 5.105 2.545 -8.837 1.00 83.88 71 GLY A C 1
ATOM 580 O O . GLY A 1 71 ? 5.505 3.290 -9.727 1.00 83.88 71 GLY A O 1
ATOM 581 N N . PHE A 1 72 ? 3.849 2.568 -8.368 1.00 84.38 72 PHE A N 1
ATOM 582 C CA . PHE A 1 72 ? 2.749 3.416 -8.875 1.00 84.38 72 PHE A CA 1
ATOM 583 C C . PHE A 1 72 ? 3.003 4.943 -8.802 1.00 84.38 72 PHE A C 1
ATOM 585 O O . PHE A 1 72 ? 2.194 5.761 -9.251 1.00 84.38 72 PHE A 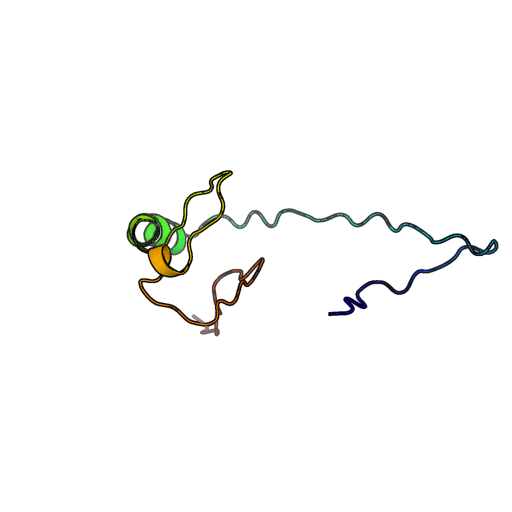O 1
ATOM 592 N N . GLY A 1 73 ? 4.136 5.363 -8.232 1.00 80.62 73 GLY A N 1
ATOM 593 C CA . GLY A 1 73 ? 4.551 6.759 -8.162 1.00 80.62 73 GLY A CA 1
ATOM 594 C C . GLY A 1 73 ? 3.572 7.607 -7.354 1.00 80.62 73 GLY A C 1
ATOM 595 O O . GLY A 1 73 ? 3.347 7.355 -6.178 1.00 80.62 73 GLY A O 1
ATOM 596 N N . MET A 1 74 ? 3.024 8.643 -7.986 1.00 72.94 74 MET A N 1
ATOM 597 C CA . MET A 1 74 ? 2.069 9.574 -7.372 1.00 72.94 74 MET A CA 1
ATOM 598 C C . MET A 1 74 ? 0.603 9.168 -7.574 1.00 72.94 74 MET A C 1
ATOM 600 O O . MET A 1 74 ? -0.270 9.929 -7.179 1.00 72.94 74 MET A O 1
ATOM 604 N N . GLY A 1 75 ? 0.324 8.024 -8.213 1.00 58.81 75 GLY A N 1
ATOM 605 C CA . GLY A 1 75 ? -1.040 7.663 -8.603 1.00 58.81 75 GLY A CA 1
ATOM 606 C C . GLY A 1 75 ? -1.586 8.667 -9.618 1.00 58.81 75 GLY A C 1
ATOM 607 O O . GLY A 1 75 ? -2.377 9.530 -9.277 1.00 58.81 75 GLY A O 1
ATOM 608 N N . GLY A 1 76 ? -1.098 8.613 -10.861 1.00 46.34 76 GLY A N 1
ATOM 609 C CA . GLY A 1 76 ? -1.594 9.454 -11.956 1.00 46.34 76 GLY A CA 1
ATOM 610 C C . GLY A 1 76 ? -1.608 10.961 -11.666 1.00 46.34 76 GLY A C 1
ATOM 611 O O . GLY A 1 76 ? -2.669 11.554 -11.507 1.00 46.34 76 GLY A O 1
ATOM 612 N N . VAL A 1 77 ? -0.448 11.626 -11.709 1.00 40.44 77 VAL A N 1
ATOM 613 C CA . VAL A 1 77 ? -0.446 13.073 -11.988 1.00 40.44 77 VAL A CA 1
ATOM 614 C C . VAL A 1 77 ? -0.824 13.246 -13.459 1.00 40.44 77 VAL A C 1
ATOM 616 O O . VAL A 1 77 ? 0.030 13.201 -14.343 1.00 40.44 77 VAL A O 1
ATOM 619 N N . ALA A 1 78 ? -2.117 13.410 -13.735 1.00 38.09 78 ALA A N 1
ATOM 620 C CA . ALA A 1 78 ? -2.547 14.130 -14.925 1.00 38.09 78 ALA A CA 1
ATOM 621 C C . ALA A 1 78 ? -2.320 15.625 -14.651 1.00 38.09 78 ALA A C 1
ATOM 623 O O . ALA A 1 78 ? -2.737 16.143 -13.618 1.00 38.09 78 ALA A O 1
ATOM 624 N N . GLY A 1 79 ? -1.564 16.284 -15.527 1.00 40.06 79 GLY A N 1
ATOM 625 C CA . GLY A 1 79 ? -1.039 17.628 -15.307 1.00 40.06 79 GLY A CA 1
ATOM 626 C C . GLY A 1 79 ? -2.085 18.737 -15.158 1.00 40.06 79 GLY A C 1
ATOM 627 O O . GLY A 1 79 ? -3.248 18.603 -15.525 1.00 40.06 79 GLY A O 1
ATOM 628 N N . GLY A 1 80 ? -1.600 19.880 -14.682 1.00 35.88 80 GLY A N 1
ATOM 629 C CA . GLY A 1 80 ? -2.281 21.167 -14.715 1.00 35.88 80 GLY A CA 1
ATOM 630 C C . GLY A 1 80 ? -1.300 22.250 -14.287 1.00 35.88 80 GLY A C 1
ATOM 631 O O . GLY A 1 80 ? -0.922 22.302 -13.123 1.00 35.88 80 GLY A O 1
ATOM 632 N N . ASN A 1 81 ? -0.839 23.045 -15.253 1.00 37.75 81 ASN A N 1
ATOM 633 C CA . ASN A 1 81 ? 0.002 24.221 -15.044 1.00 37.75 81 ASN A CA 1
ATOM 634 C C . ASN A 1 81 ? -0.600 25.165 -13.992 1.00 37.75 81 ASN A C 1
ATOM 636 O O . ASN A 1 81 ? -1.803 25.433 -14.020 1.00 37.75 81 ASN A O 1
ATOM 640 N N . GLY A 1 82 ? 0.272 25.721 -13.156 1.00 35.31 82 GLY A N 1
ATOM 641 C CA . GLY A 1 82 ? 0.084 26.967 -12.421 1.00 35.31 82 GLY A CA 1
ATOM 642 C C . GLY A 1 82 ? 1.378 27.755 -12.498 1.00 35.31 82 GLY A C 1
ATOM 643 O O . GLY A 1 82 ? 2.427 27.132 -12.219 1.00 35.31 82 GLY A O 1
#

Secondary structure (DSSP, 8-state):
------PPPB-TTS-B-----PPP---PPPPHHHHHHHHHHHHHH-----SSPP-HHHHHSS-------TT-TTS-------

InterPro domains:
  IPR003358 tRNA (guanine-N-7) methyltransferase, Trmb type [PS51625] (21-82)
  IPR029063 S-adenosyl-L-methionine-dependent methyltransferase superfamily [G3DSA:3.40.50.150] (30-79)
  IPR029063 S-adenosyl-L-methionine-dependent methyltransferase superfamily [SSF53335] (18-78)